Protein AF-A0A1Y5TCJ9-F1 (afdb_monomer)

Mean predicted aligned error: 7.55 Å

Radius of gyration: 15.67 Å; Cα contacts (8 Å, |Δi|>4): 120; chains: 1; bounding box: 32×39×44 Å

Nearest PDB structures (foldseek):
  8k1m-assembly1_B  TM=4.525E-01  e=5.014E+00  Mycobacterium tuberculosis H37Rv

Foldseek 3Di:
DVLLQQLLQLLLCLVVQLPPPLVVVCVVVCVPDPADPVNSSVSSLVVSLVVSQVVCVVVVNDDVVSNVVSNVCNNCVVVVVVVVVCVVVVVVD

pLDDT: mean 79.63, std 7.0, range [48.25, 88.0]

Sequence (93 aa):
MFGFLIAVAAGAATPMIEGPVARPIARALGQNIEVQDTEIRLIAFAVALFAAAILGSVFDSGSAVGLIVGGTLGYFGLRLVRWVQRVIEGRRD

Secondary structure (DSSP, 8-state):
-HHHHHHHHHHHHHHHHIIIIIHHHHHHHTTTS---HHHHHHHHHHHHHHHHHHHHHHTT---HHHHHHHHHHHHHHHHHHHHHHHHHHTT--

Solvent-accessible surface area (backbone atoms only — not comparable to full-atom values): 4696 Å² total; per-residue (Å²): 100,66,16,22,54,46,8,23,52,27,18,52,44,15,76,73,35,28,68,82,49,16,48,60,52,41,55,67,49,41,77,84,40,94,70,50,78,72,50,32,51,49,47,11,42,52,52,26,47,51,53,24,50,57,54,10,58,76,65,79,31,55,49,67,65,38,33,53,55,19,19,53,45,20,54,41,38,70,59,51,51,56,48,52,49,50,59,56,54,70,68,74,115

Structure (mmCIF, N/CA/C/O backbone):
data_AF-A0A1Y5TCJ9-F1
#
_entry.id   AF-A0A1Y5TCJ9-F1
#
loop_
_atom_site.group_PDB
_atom_site.id
_atom_site.type_symbol
_atom_site.label_atom_id
_atom_site.label_alt_id
_atom_site.label_comp_id
_atom_site.label_asym_id
_atom_site.label_entity_id
_atom_site.label_seq_id
_atom_site.pdbx_PDB_ins_code
_atom_site.Cartn_x
_atom_site.Cartn_y
_atom_site.Cartn_z
_atom_site.occupancy
_atom_site.B_iso_or_equiv
_atom_site.auth_seq_id
_atom_site.auth_comp_id
_atom_site.auth_asym_id
_atom_site.auth_atom_id
_atom_site.pdbx_PDB_model_num
ATOM 1 N N . MET A 1 1 ? 10.578 -12.611 -9.402 1.00 69.12 1 MET A N 1
ATOM 2 C CA . MET A 1 1 ? 10.433 -12.527 -7.924 1.00 69.12 1 MET A CA 1
ATOM 3 C C . MET A 1 1 ? 10.688 -11.125 -7.380 1.00 69.12 1 MET A C 1
ATOM 5 O O . MET A 1 1 ? 10.047 -10.752 -6.410 1.00 69.12 1 MET A O 1
ATOM 9 N N . PHE A 1 2 ? 11.569 -10.330 -7.991 1.00 76.44 2 PHE A N 1
ATOM 10 C CA . PHE A 1 2 ? 11.876 -8.975 -7.521 1.00 76.44 2 PHE A CA 1
ATOM 11 C C . PHE A 1 2 ? 10.641 -8.049 -7.471 1.00 76.44 2 PHE A C 1
ATOM 13 O O . PHE A 1 2 ? 10.404 -7.406 -6.453 1.00 76.44 2 PHE A O 1
ATOM 20 N N . GLY A 1 3 ? 9.768 -8.098 -8.487 1.00 76.56 3 GLY A N 1
ATOM 21 C CA . GLY A 1 3 ? 8.486 -7.376 -8.481 1.00 76.56 3 GLY A CA 1
ATOM 22 C C . GLY A 1 3 ? 7.555 -7.722 -7.307 1.00 76.56 3 GLY A C 1
ATOM 23 O O . GLY A 1 3 ? 6.874 -6.845 -6.788 1.00 76.56 3 GLY A O 1
ATOM 24 N N . PHE A 1 4 ? 7.573 -8.967 -6.817 1.00 78.75 4 PHE A N 1
ATOM 25 C CA . PHE A 1 4 ? 6.806 -9.357 -5.627 1.00 78.75 4 PHE A CA 1
ATOM 26 C C . PHE A 1 4 ? 7.323 -8.644 -4.370 1.00 78.75 4 PHE A C 1
ATOM 28 O O . PHE A 1 4 ? 6.529 -8.106 -3.607 1.00 78.75 4 PHE A O 1
ATOM 35 N N . LEU A 1 5 ? 8.644 -8.579 -4.176 1.00 83.75 5 LEU A N 1
ATOM 36 C CA . LEU A 1 5 ? 9.243 -7.887 -3.027 1.00 83.75 5 LEU A CA 1
ATOM 37 C C . LEU A 1 5 ? 8.988 -6.377 -3.075 1.00 83.75 5 LEU A C 1
ATOM 39 O O . LEU A 1 5 ? 8.663 -5.779 -2.051 1.00 83.75 5 LEU A O 1
ATOM 43 N N . ILE A 1 6 ? 9.069 -5.782 -4.268 1.00 83.88 6 ILE A N 1
ATOM 44 C CA . ILE A 1 6 ? 8.71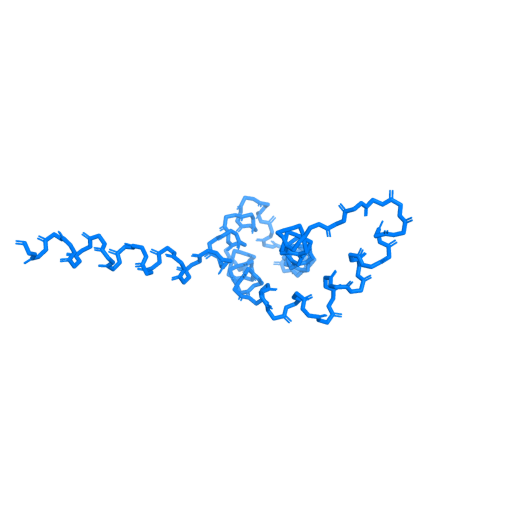5 -4.375 -4.496 1.00 83.88 6 ILE A CA 1
ATOM 45 C C . ILE A 1 6 ? 7.256 -4.129 -4.103 1.00 83.88 6 ILE A C 1
ATOM 47 O O . ILE A 1 6 ? 6.963 -3.163 -3.400 1.00 83.88 6 ILE A O 1
ATOM 51 N N . ALA A 1 7 ? 6.343 -5.018 -4.495 1.00 83.31 7 ALA A N 1
ATOM 52 C CA . ALA 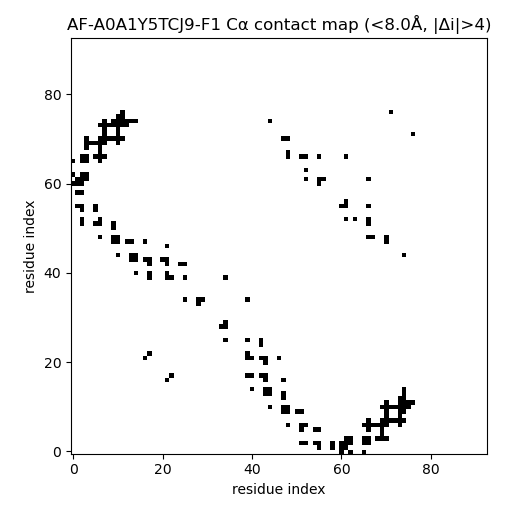A 1 7 ? 4.943 -4.887 -4.124 1.00 83.31 7 ALA A CA 1
ATOM 53 C C . ALA A 1 7 ? 4.695 -5.083 -2.626 1.00 83.31 7 ALA A C 1
ATOM 55 O O . ALA A 1 7 ? 3.915 -4.329 -2.055 1.00 83.31 7 ALA A O 1
ATOM 56 N N . VAL A 1 8 ? 5.381 -6.019 -1.962 1.00 84.81 8 VAL A N 1
ATOM 57 C CA . VAL A 1 8 ? 5.315 -6.156 -0.494 1.00 84.81 8 VAL A CA 1
ATOM 58 C C . VAL A 1 8 ? 5.761 -4.866 0.192 1.00 84.81 8 VAL A C 1
ATOM 60 O O . VAL A 1 8 ? 5.066 -4.374 1.081 1.00 84.81 8 VAL A O 1
ATOM 63 N N . ALA A 1 9 ? 6.874 -4.274 -0.244 1.00 84.56 9 ALA A N 1
ATOM 64 C CA . ALA A 1 9 ? 7.352 -3.010 0.306 1.00 84.56 9 ALA A CA 1
ATOM 65 C C . ALA A 1 9 ? 6.360 -1.860 0.051 1.00 84.56 9 ALA A C 1
ATOM 67 O O . ALA A 1 9 ? 6.044 -1.103 0.968 1.00 84.56 9 ALA A O 1
ATOM 68 N N . ALA A 1 10 ? 5.808 -1.762 -1.160 1.00 83.81 10 ALA A N 1
ATOM 69 C CA . ALA A 1 10 ? 4.820 -0.745 -1.513 1.00 83.81 10 ALA A CA 1
ATOM 70 C C . ALA A 1 10 ? 3.505 -0.903 -0.726 1.00 83.81 10 ALA A C 1
ATOM 72 O O . ALA A 1 10 ? 2.956 0.072 -0.206 1.00 83.81 10 ALA A O 1
ATOM 73 N N . GLY A 1 11 ? 3.028 -2.138 -0.565 1.00 82.00 11 GLY A N 1
ATOM 74 C CA . GLY A 1 11 ? 1.876 -2.462 0.271 1.00 82.00 11 GLY A CA 1
ATOM 75 C C . GLY A 1 11 ? 2.104 -2.052 1.726 1.00 82.00 11 GLY A C 1
ATOM 76 O O . GLY A 1 11 ? 1.251 -1.399 2.323 1.00 82.00 11 GLY A O 1
ATOM 77 N N . ALA A 1 12 ? 3.281 -2.350 2.281 1.00 86.12 12 ALA A N 1
ATOM 78 C CA . ALA A 1 12 ? 3.635 -1.962 3.647 1.00 86.12 12 ALA A CA 1
ATOM 79 C C . ALA A 1 12 ? 3.762 -0.438 3.820 1.00 86.12 12 ALA A C 1
ATOM 81 O O . ALA A 1 12 ? 3.399 0.091 4.870 1.00 86.12 12 ALA A O 1
ATOM 82 N N . ALA A 1 13 ? 4.228 0.274 2.790 1.00 84.06 13 ALA A N 1
ATOM 83 C CA . ALA A 1 13 ? 4.363 1.731 2.784 1.00 84.06 13 ALA A CA 1
ATOM 84 C C . ALA A 1 13 ? 3.037 2.476 2.533 1.00 84.06 13 ALA A C 1
ATOM 86 O O . ALA A 1 13 ? 2.949 3.679 2.768 1.00 84.06 13 ALA A O 1
ATOM 87 N N . THR A 1 14 ? 1.983 1.782 2.099 1.00 82.81 14 THR A N 1
ATOM 88 C CA . THR A 1 14 ? 0.669 2.372 1.789 1.00 82.81 14 THR A CA 1
ATOM 89 C C . THR A 1 14 ? 0.093 3.279 2.895 1.00 82.81 14 THR A C 1
ATOM 91 O O . THR A 1 14 ? -0.379 4.366 2.559 1.00 82.81 14 THR A O 1
ATOM 94 N N . PRO A 1 15 ? 0.147 2.937 4.201 1.00 76.69 15 PRO A N 1
ATOM 95 C CA . PRO A 1 15 ? -0.361 3.817 5.259 1.00 76.69 15 PRO A CA 1
ATOM 96 C C . PRO A 1 15 ? 0.382 5.159 5.333 1.00 76.69 15 PRO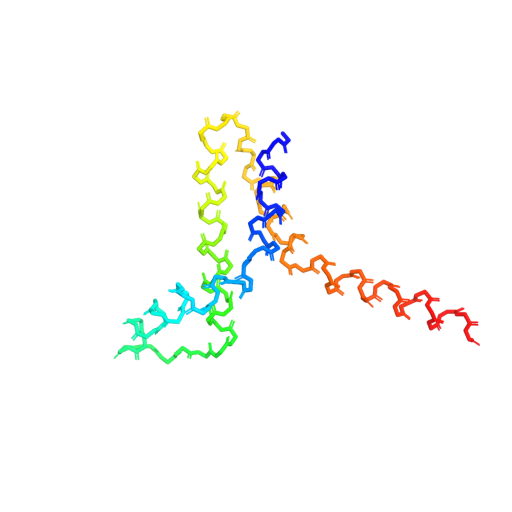 A C 1
ATOM 98 O O . PRO A 1 15 ? -0.193 6.164 5.739 1.00 76.69 15 PRO A O 1
ATOM 101 N N . MET A 1 16 ? 1.651 5.195 4.912 1.00 81.94 16 MET A N 1
ATOM 102 C CA . MET A 1 16 ? 2.455 6.422 4.860 1.00 81.94 16 MET A CA 1
ATOM 103 C C . MET A 1 16 ? 2.051 7.322 3.681 1.00 81.94 16 MET A C 1
ATOM 105 O O . MET A 1 16 ? 2.288 8.527 3.714 1.00 81.94 16 MET A O 1
ATOM 109 N N . ILE A 1 17 ? 1.417 6.746 2.654 1.00 77.25 17 ILE A N 1
ATOM 110 C CA . ILE A 1 17 ? 0.972 7.421 1.425 1.00 77.25 17 ILE A CA 1
ATOM 111 C C . ILE A 1 17 ? -0.444 8.016 1.595 1.00 77.25 17 ILE A C 1
ATOM 113 O O . ILE A 1 17 ? -0.809 8.956 0.881 1.00 77.25 17 ILE A O 1
ATOM 117 N N . GLU A 1 18 ? -1.223 7.546 2.583 1.00 75.56 18 GLU A N 1
ATOM 118 C CA . GLU A 1 18 ? -2.581 8.042 2.884 1.00 75.56 18 GLU A CA 1
ATOM 119 C C . GLU A 1 18 ? -2.623 9.572 3.062 1.00 75.56 18 GLU A C 1
ATOM 121 O O . GLU A 1 18 ? -3.449 10.260 2.460 1.00 75.56 18 GLU A O 1
ATOM 126 N N . GLY A 1 19 ? -1.713 10.114 3.875 1.00 76.19 19 GLY A N 1
ATOM 127 C CA . GLY A 1 19 ? -1.650 11.540 4.199 1.00 76.19 19 GLY A CA 1
ATOM 128 C C . GLY A 1 19 ? -1.273 12.441 3.014 1.00 76.19 19 GLY A C 1
ATOM 129 O O . GLY A 1 19 ? -2.060 13.321 2.662 1.00 76.19 19 GLY A O 1
ATOM 130 N N . PRO A 1 20 ? -0.087 12.261 2.410 1.00 80.38 20 PRO A N 1
ATOM 131 C CA . PRO A 1 20 ? 0.431 13.185 1.404 1.00 80.38 20 PRO A CA 1
ATOM 132 C C . PRO A 1 20 ? -0.178 13.007 0.010 1.00 80.38 20 PRO A C 1
ATOM 134 O O . PRO A 1 20 ? -0.144 13.955 -0.768 1.00 80.38 20 PRO A O 1
ATOM 137 N N . VAL A 1 21 ? -0.724 11.830 -0.323 1.00 80.62 21 VAL A N 1
ATOM 138 C CA . VAL A 1 21 ? -1.168 11.530 -1.697 1.00 80.62 21 VAL A CA 1
ATOM 139 C C . VAL A 1 21 ? -2.649 11.176 -1.762 1.00 80.62 21 VAL A C 1
ATOM 141 O O . VAL A 1 21 ? -3.385 11.776 -2.544 1.00 80.62 21 VAL A O 1
ATOM 144 N N . ALA A 1 22 ? -3.129 10.264 -0.913 1.00 79.94 22 ALA A N 1
ATOM 145 C CA . ALA A 1 22 ? -4.519 9.818 -1.012 1.00 79.94 22 ALA A CA 1
ATOM 146 C C . ALA A 1 22 ? -5.526 10.895 -0.588 1.00 79.94 22 ALA A C 1
ATOM 148 O O . ALA A 1 22 ? -6.562 11.035 -1.228 1.00 79.94 22 ALA A O 1
ATOM 149 N N . ARG A 1 23 ? -5.223 11.704 0.437 1.00 79.62 23 ARG A N 1
ATOM 150 C CA . ARG A 1 23 ? -6.103 12.808 0.869 1.00 79.62 23 ARG A CA 1
ATOM 151 C C . ARG A 1 23 ? -6.291 13.901 -0.195 1.00 79.62 23 ARG A C 1
ATOM 153 O O . ARG A 1 23 ? -7.435 14.298 -0.402 1.00 79.62 23 ARG A O 1
ATOM 160 N N . PRO A 1 24 ? -5.246 14.403 -0.880 1.00 83.25 24 PRO A N 1
ATOM 161 C CA . PRO A 1 24 ? -5.428 15.314 -2.012 1.00 83.25 24 PRO A CA 1
ATOM 162 C C . PRO A 1 24 ? -6.271 14.719 -3.143 1.00 83.25 24 PRO A C 1
ATOM 164 O O . PRO A 1 24 ? -7.175 15.388 -3.638 1.00 83.25 24 PRO A O 1
ATOM 167 N N . ILE A 1 25 ? -6.028 13.454 -3.505 1.00 81.31 25 ILE A N 1
ATOM 168 C CA . ILE A 1 25 ? -6.792 12.759 -4.552 1.00 81.31 25 ILE A CA 1
ATOM 169 C C . ILE A 1 25 ? -8.260 12.605 -4.134 1.00 81.31 25 ILE A C 1
ATOM 171 O O . ILE A 1 25 ? -9.159 12.942 -4.899 1.00 81.31 25 ILE A O 1
ATOM 175 N N . ALA A 1 26 ? -8.512 12.180 -2.895 1.00 82.00 26 ALA A N 1
ATOM 176 C CA . ALA A 1 26 ? -9.853 12.065 -2.332 1.00 82.00 26 ALA A CA 1
ATOM 177 C C . ALA A 1 26 ? -10.579 13.415 -2.274 1.00 82.00 26 ALA A C 1
ATOM 179 O O . ALA A 1 26 ? -11.767 13.465 -2.548 1.00 82.00 26 ALA A O 1
ATOM 180 N N . ARG A 1 27 ? -9.885 14.524 -1.979 1.00 81.56 27 ARG A N 1
ATOM 181 C CA . ARG A 1 27 ? -10.475 15.875 -2.020 1.00 81.56 27 ARG A CA 1
ATOM 182 C C . ARG A 1 27 ? -10.824 16.326 -3.436 1.00 81.56 27 ARG A C 1
ATOM 184 O O . ARG A 1 27 ? -11.839 16.989 -3.614 1.00 81.56 27 ARG A O 1
ATOM 191 N N . ALA A 1 28 ? -10.004 15.976 -4.426 1.00 81.56 28 ALA A N 1
ATOM 192 C CA . ALA A 1 28 ? -10.290 16.268 -5.828 1.00 81.56 28 ALA A CA 1
ATOM 193 C C . ALA A 1 28 ? -11.502 15.467 -6.339 1.00 81.56 28 ALA A C 1
ATOM 195 O O . ALA A 1 28 ? -12.355 16.016 -7.028 1.00 81.56 28 ALA A O 1
ATOM 196 N N . LEU A 1 29 ? -11.616 14.193 -5.944 1.00 77.62 29 LEU A N 1
ATOM 197 C CA . LEU A 1 29 ? -12.773 13.334 -6.242 1.00 77.62 29 LEU A CA 1
ATOM 198 C C . LEU A 1 29 ? -14.025 13.737 -5.438 1.00 77.62 29 LEU A C 1
ATOM 200 O O . LEU A 1 29 ? -15.142 13.704 -5.955 1.00 77.62 29 LEU A O 1
ATOM 204 N N . GLY A 1 30 ? -13.804 14.202 -4.207 1.00 69.44 30 GLY A N 1
ATOM 205 C CA . GLY A 1 30 ? -14.778 14.671 -3.220 1.00 69.44 30 GLY A CA 1
ATOM 206 C C . GLY A 1 30 ? -15.696 15.796 -3.687 1.00 69.44 30 GLY A C 1
ATOM 207 O O . GLY A 1 30 ? -16.741 16.026 -3.090 1.00 69.44 30 GLY A O 1
ATOM 208 N N . GLN A 1 31 ? -15.319 16.503 -4.754 1.00 70.88 31 GLN A N 1
ATOM 209 C CA . GLN A 1 31 ? -16.138 17.571 -5.328 1.00 70.88 31 GLN A CA 1
ATOM 210 C C . GLN A 1 31 ? -17.415 17.043 -5.996 1.00 70.88 31 GLN A C 1
ATOM 212 O O . GLN A 1 31 ? -18.375 17.796 -6.117 1.00 70.88 31 GLN A O 1
ATOM 217 N N . ASN A 1 32 ? -17.437 15.767 -6.402 1.00 66.75 32 ASN A N 1
ATOM 218 C CA . ASN A 1 32 ? -18.573 15.147 -7.095 1.00 66.75 32 ASN A CA 1
ATOM 219 C C . ASN A 1 32 ? -19.013 13.799 -6.490 1.00 66.75 32 ASN A C 1
ATOM 221 O O . ASN A 1 32 ? -20.070 13.292 -6.860 1.00 66.75 32 ASN A O 1
ATOM 225 N N . ILE A 1 33 ? -18.210 13.191 -5.608 1.00 69.00 33 ILE A N 1
ATOM 226 C CA . ILE A 1 33 ? -18.441 11.858 -5.029 1.00 69.00 33 ILE A CA 1
ATOM 227 C C . ILE A 1 33 ? -18.085 11.913 -3.543 1.00 69.00 33 ILE A C 1
ATOM 229 O O . ILE A 1 33 ? -16.992 12.345 -3.200 1.00 69.00 33 ILE A O 1
ATOM 233 N N . GLU A 1 34 ? -18.972 11.475 -2.652 1.00 75.62 34 GLU A N 1
ATOM 234 C CA . GLU A 1 34 ? -18.676 11.409 -1.217 1.00 75.62 34 GLU A CA 1
ATOM 235 C C . GLU A 1 34 ? -17.634 10.311 -0.948 1.00 75.62 34 GLU A C 1
ATOM 237 O O . GLU A 1 34 ? -17.906 9.137 -1.180 1.00 75.62 34 GLU A O 1
ATOM 242 N N . VAL A 1 35 ? -16.431 10.696 -0.502 1.00 79.50 35 VAL A N 1
ATOM 243 C CA . VAL A 1 35 ? -15.322 9.761 -0.241 1.00 79.50 35 VAL A CA 1
ATOM 244 C C . VAL A 1 35 ? -15.203 9.491 1.256 1.00 79.50 35 VAL A C 1
ATOM 246 O O . VAL A 1 35 ? -14.901 10.400 2.033 1.00 79.50 35 VAL A O 1
ATOM 249 N N . GLN A 1 36 ? -15.386 8.237 1.662 1.00 83.25 36 GLN A N 1
AT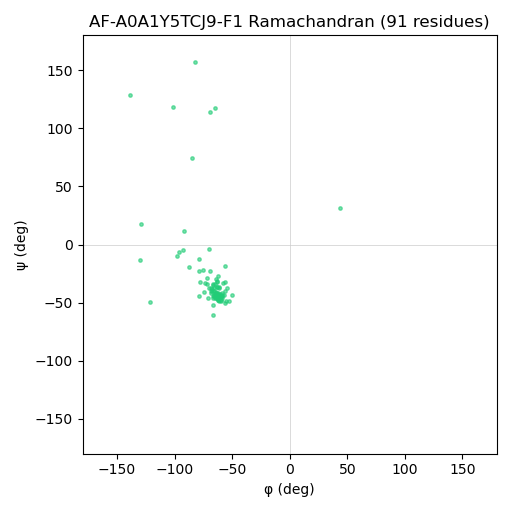OM 250 C CA . GLN A 1 36 ? -15.264 7.807 3.058 1.00 83.25 36 GLN A CA 1
ATOM 251 C C . GLN A 1 36 ? -13.802 7.553 3.462 1.00 83.25 36 GLN A C 1
ATOM 253 O O . GLN A 1 36 ? -12.953 7.211 2.638 1.00 83.25 36 GLN A O 1
ATOM 258 N N . ASP A 1 37 ? -13.499 7.612 4.763 1.00 78.50 37 ASP A N 1
ATOM 259 C CA . ASP A 1 37 ? -12.147 7.346 5.290 1.00 78.50 37 ASP A CA 1
ATOM 260 C C . ASP A 1 37 ? -11.597 5.965 4.885 1.00 78.50 37 ASP A C 1
ATOM 262 O O . ASP A 1 37 ? -10.393 5.784 4.673 1.00 78.50 37 ASP A O 1
ATOM 266 N N . THR A 1 38 ? -12.477 4.973 4.745 1.00 80.75 38 THR A N 1
ATOM 267 C CA . THR A 1 38 ? -12.125 3.627 4.273 1.00 80.75 38 THR A CA 1
ATOM 268 C C . THR A 1 38 ? -11.672 3.636 2.811 1.00 80.75 38 THR A C 1
ATOM 270 O O . THR A 1 38 ? -10.762 2.894 2.436 1.00 80.75 38 THR A O 1
ATOM 273 N N . GLU A 1 39 ? -12.259 4.507 1.994 1.00 81.81 39 GLU A N 1
ATOM 274 C CA . GLU A 1 39 ? -11.953 4.652 0.570 1.00 81.81 39 GLU A CA 1
ATOM 275 C C . GLU A 1 39 ? -10.661 5.441 0.351 1.00 81.81 39 GLU A C 1
ATOM 277 O O . GLU A 1 39 ? -9.892 5.099 -0.543 1.00 81.81 39 GLU A O 1
ATOM 282 N N . ILE A 1 40 ? -10.331 6.401 1.225 1.00 84.38 40 ILE A N 1
ATOM 283 C CA . ILE A 1 40 ? -9.011 7.066 1.225 1.00 84.38 40 ILE A CA 1
ATOM 284 C C . ILE A 1 40 ? -7.891 6.025 1.366 1.00 84.38 40 ILE A C 1
ATOM 286 O O . ILE A 1 40 ? -6.871 6.088 0.677 1.00 84.38 40 ILE A O 1
ATOM 290 N N . ARG A 1 41 ? -8.105 5.018 2.219 1.00 82.69 41 ARG A N 1
ATOM 291 C CA . ARG A 1 41 ? -7.191 3.884 2.388 1.00 82.69 41 ARG A CA 1
ATOM 292 C C . ARG A 1 41 ? -7.034 3.052 1.122 1.00 82.69 41 ARG A C 1
ATOM 294 O O . ARG A 1 41 ? -5.927 2.625 0.796 1.00 82.69 41 ARG A O 1
ATOM 301 N N . LEU A 1 42 ? -8.142 2.819 0.427 1.00 84.94 42 LEU A N 1
ATOM 302 C CA . LEU A 1 42 ? -8.165 2.065 -0.820 1.00 84.94 42 LEU A CA 1
ATOM 303 C C . LEU A 1 42 ? -7.453 2.832 -1.942 1.00 84.94 42 LEU A C 1
ATOM 305 O O . LEU A 1 42 ? -6.668 2.241 -2.679 1.00 84.94 42 LEU A O 1
ATOM 309 N N . ILE A 1 43 ? -7.648 4.150 -2.016 1.00 85.38 43 ILE A N 1
ATOM 310 C CA . ILE A 1 43 ? -6.940 5.036 -2.948 1.00 85.38 43 ILE A CA 1
ATOM 311 C C . ILE A 1 43 ? -5.433 4.998 -2.673 1.00 85.38 43 ILE A C 1
ATOM 313 O O . ILE A 1 43 ? -4.649 4.822 -3.604 1.00 85.38 43 ILE A O 1
ATOM 317 N N . ALA A 1 44 ? -5.011 5.095 -1.407 1.00 83.81 44 ALA A N 1
ATOM 318 C CA . ALA A 1 44 ? -3.598 4.981 -1.038 1.00 83.81 44 ALA A CA 1
ATOM 319 C C . ALA A 1 44 ? -2.998 3.644 -1.499 1.00 83.81 44 ALA A C 1
ATOM 321 O O . ALA A 1 44 ? -1.898 3.611 -2.051 1.00 83.81 44 ALA A O 1
ATOM 322 N N . PHE A 1 45 ? -3.737 2.550 -1.299 1.00 84.56 45 PHE A N 1
ATOM 323 C CA . PHE A 1 45 ? -3.319 1.210 -1.701 1.00 84.56 45 PHE A CA 1
ATOM 324 C C . PHE A 1 45 ? -3.219 1.068 -3.221 1.00 84.56 45 PHE A C 1
ATOM 326 O O . PHE A 1 45 ? -2.232 0.537 -3.726 1.00 84.56 45 PHE A O 1
ATOM 333 N N . ALA A 1 46 ? -4.199 1.592 -3.956 1.00 86.06 46 ALA A N 1
ATOM 334 C CA . ALA A 1 46 ? -4.198 1.591 -5.414 1.00 86.06 46 ALA A CA 1
ATOM 335 C C . ALA A 1 46 ? -3.015 2.390 -5.981 1.00 86.06 46 ALA A C 1
ATOM 337 O O . ALA A 1 46 ? -2.333 1.913 -6.886 1.00 86.06 46 ALA A O 1
ATOM 338 N N . VAL A 1 47 ? -2.714 3.562 -5.412 1.00 86.56 47 VAL A N 1
ATOM 339 C CA . VAL A 1 47 ? -1.546 4.373 -5.792 1.00 86.56 47 VAL A CA 1
ATOM 340 C C . VAL A 1 47 ? -0.238 3.632 -5.505 1.00 86.56 47 VAL A C 1
ATOM 342 O O . VAL A 1 47 ? 0.655 3.610 -6.351 1.00 86.56 47 VAL A O 1
ATOM 345 N N . ALA A 1 48 ? -0.124 2.984 -4.344 1.00 84.25 48 ALA A N 1
ATOM 346 C CA . ALA A 1 48 ? 1.057 2.202 -3.990 1.00 84.25 48 ALA A CA 1
ATOM 347 C C . ALA A 1 48 ? 1.256 0.994 -4.923 1.00 84.25 48 ALA A C 1
ATOM 349 O O . ALA A 1 48 ? 2.372 0.738 -5.374 1.00 84.25 48 ALA A O 1
ATOM 350 N N . LEU A 1 49 ? 0.176 0.284 -5.264 1.00 83.75 49 LEU A N 1
ATOM 351 C CA . LEU A 1 49 ? 0.193 -0.811 -6.238 1.00 83.75 49 LEU A CA 1
ATOM 352 C C . LEU A 1 49 ? 0.566 -0.329 -7.640 1.00 83.75 49 LEU A C 1
ATOM 354 O O . LEU A 1 49 ? 1.339 -0.992 -8.326 1.00 83.75 49 LEU A O 1
ATOM 358 N N . PHE A 1 50 ? 0.052 0.826 -8.058 1.00 85.38 50 PHE A N 1
ATOM 359 C CA . PHE A 1 50 ? 0.391 1.422 -9.344 1.00 85.38 50 PHE A CA 1
ATOM 360 C C . PHE A 1 50 ? 1.879 1.792 -9.413 1.00 85.38 50 PHE A C 1
ATOM 362 O O . PHE A 1 50 ? 2.560 1.438 -10.374 1.00 85.38 50 PHE A O 1
ATOM 369 N N . ALA A 1 51 ? 2.421 2.404 -8.355 1.00 83.38 51 ALA A N 1
ATOM 370 C CA . ALA A 1 51 ? 3.853 2.673 -8.244 1.00 83.38 51 ALA A CA 1
ATOM 371 C C . ALA A 1 51 ? 4.685 1.377 -8.268 1.00 83.38 51 ALA A C 1
ATOM 373 O O . ALA A 1 51 ? 5.693 1.300 -8.970 1.00 83.38 51 ALA A O 1
ATOM 374 N N . ALA A 1 52 ? 4.240 0.332 -7.564 1.00 82.69 52 ALA A N 1
ATOM 375 C CA . ALA A 1 52 ? 4.889 -0.977 -7.588 1.00 82.69 52 ALA A CA 1
ATOM 376 C C . ALA A 1 52 ? 4.858 -1.627 -8.978 1.00 82.69 52 ALA A C 1
ATOM 378 O O . ALA A 1 52 ? 5.832 -2.268 -9.366 1.00 82.69 52 ALA A O 1
ATOM 379 N N . ALA A 1 53 ? 3.774 -1.448 -9.738 1.00 82.38 53 ALA A N 1
ATOM 380 C CA . ALA A 1 53 ? 3.652 -1.950 -11.102 1.00 82.38 53 ALA A CA 1
ATOM 381 C C . ALA A 1 53 ? 4.601 -1.229 -12.069 1.00 82.38 53 ALA A C 1
ATOM 383 O O . ALA A 1 53 ? 5.255 -1.895 -12.870 1.00 82.38 53 ALA A O 1
ATOM 384 N N . ILE A 1 54 ? 4.739 0.098 -11.948 1.00 82.75 54 ILE A N 1
ATOM 385 C CA . ILE A 1 54 ? 5.722 0.883 -12.714 1.00 82.75 54 ILE A CA 1
ATOM 386 C C . ILE A 1 54 ? 7.146 0.428 -12.382 1.00 82.75 54 ILE A C 1
ATOM 388 O O . ILE A 1 54 ? 7.951 0.199 -13.277 1.00 82.75 54 ILE A O 1
ATOM 392 N N . LEU A 1 55 ? 7.472 0.250 -11.101 1.00 80.31 55 LEU A N 1
ATOM 393 C CA . LEU A 1 55 ? 8.789 -0.254 -10.712 1.00 80.31 55 LEU A CA 1
ATOM 394 C C . LEU A 1 55 ? 9.007 -1.683 -11.233 1.00 80.31 55 LEU A C 1
ATOM 396 O O . LEU A 1 55 ? 10.057 -1.990 -11.786 1.00 80.31 55 LEU A O 1
ATOM 400 N N . GLY A 1 56 ? 8.002 -2.551 -11.117 1.00 75.31 56 GLY A N 1
ATOM 401 C CA . GLY A 1 56 ? 8.062 -3.935 -11.582 1.00 75.31 56 GLY A CA 1
ATOM 402 C C . GLY A 1 56 ? 8.247 -4.085 -13.095 1.00 75.31 56 GLY A C 1
ATOM 403 O O . GLY A 1 56 ? 8.898 -5.045 -13.514 1.00 75.31 56 GLY A O 1
ATOM 404 N N . SER A 1 57 ? 7.723 -3.154 -13.902 1.00 76.00 57 SER A N 1
ATOM 405 C CA . SER A 1 57 ? 7.925 -3.147 -15.357 1.00 76.00 57 SER A CA 1
ATOM 406 C C . SER A 1 57 ? 9.335 -2.702 -15.753 1.00 76.00 57 SER A C 1
ATOM 408 O O . SER A 1 57 ? 9.889 -3.249 -16.700 1.00 76.00 57 SER A O 1
ATOM 410 N N . VAL A 1 58 ? 9.961 -1.793 -14.994 1.00 75.06 58 VAL A N 1
ATOM 411 C CA . VAL A 1 58 ? 11.361 -1.375 -15.213 1.00 75.06 58 VAL A CA 1
ATOM 412 C C . VAL A 1 58 ? 12.345 -2.529 -14.987 1.00 75.06 58 VAL A C 1
ATOM 414 O O . VAL A 1 58 ? 13.358 -2.620 -15.673 1.00 75.06 58 VAL A O 1
ATOM 417 N N . PHE A 1 59 ? 12.048 -3.432 -14.050 1.00 70.94 59 PHE A N 1
ATOM 418 C CA . PHE A 1 59 ? 12.912 -4.572 -13.717 1.00 70.94 59 PHE A CA 1
ATOM 419 C C . PHE A 1 59 ? 12.591 -5.860 -14.498 1.00 70.94 59 PHE A C 1
ATOM 421 O O . PHE A 1 59 ? 13.046 -6.922 -14.073 1.00 70.94 59 PHE A O 1
ATOM 428 N N . ASP A 1 60 ? 11.758 -5.799 -15.549 1.00 66.31 60 ASP A N 1
ATOM 429 C CA . ASP A 1 60 ? 11.312 -6.930 -16.397 1.00 66.31 60 ASP A CA 1
ATOM 430 C C . ASP A 1 60 ? 10.925 -8.205 -15.609 1.00 66.31 60 ASP A C 1
ATOM 432 O O . ASP A 1 60 ? 11.128 -9.349 -16.007 1.00 66.31 60 ASP A O 1
ATOM 436 N N . SER A 1 61 ? 10.405 -8.005 -14.396 1.00 62.28 61 SER A N 1
ATOM 437 C CA . SER A 1 61 ? 10.166 -9.064 -13.404 1.00 62.28 61 SER A CA 1
ATOM 438 C C . SER A 1 61 ? 8.737 -9.030 -12.857 1.00 62.28 61 SER A C 1
ATOM 440 O O . SER A 1 61 ? 8.429 -9.633 -11.817 1.00 62.28 61 SER A O 1
ATOM 442 N N . GLY A 1 62 ? 7.860 -8.334 -13.585 1.00 59.38 62 GLY A N 1
ATOM 443 C CA . GLY A 1 62 ? 6.485 -8.009 -13.235 1.00 59.38 62 GLY A CA 1
ATOM 444 C C . GLY A 1 62 ? 5.485 -9.106 -13.584 1.00 59.38 62 GLY A C 1
ATOM 445 O O . GLY A 1 62 ? 4.672 -8.954 -14.488 1.00 59.38 62 GLY A O 1
ATOM 446 N N . SER A 1 63 ? 5.475 -10.195 -12.813 1.00 75.62 63 SER A N 1
ATOM 447 C CA . SER A 1 63 ? 4.265 -11.021 -12.735 1.00 75.62 63 SER A CA 1
ATOM 448 C C . SER A 1 63 ? 3.157 -10.193 -12.077 1.00 75.62 63 SER A C 1
ATOM 450 O O . SER A 1 63 ? 3.281 -9.821 -10.908 1.00 75.62 63 SER A O 1
ATOM 452 N N . ALA A 1 64 ? 2.069 -9.926 -12.807 1.00 77.00 64 ALA A N 1
ATOM 453 C CA . ALA A 1 64 ? 0.894 -9.224 -12.280 1.00 77.00 64 ALA A CA 1
ATOM 454 C C . ALA A 1 64 ? 0.337 -9.909 -11.019 1.00 77.00 64 ALA A C 1
ATOM 456 O O . ALA A 1 64 ? -0.027 -9.246 -10.049 1.00 77.00 64 ALA A O 1
ATOM 457 N N . VAL A 1 65 ? 0.369 -11.247 -10.993 1.00 76.94 65 VAL A N 1
ATOM 458 C CA . VAL A 1 65 ? -0.010 -12.048 -9.821 1.00 76.94 65 VAL A CA 1
ATOM 459 C C . VAL A 1 65 ? 0.917 -11.751 -8.641 1.00 76.94 65 VAL A C 1
ATOM 461 O O . VAL A 1 65 ? 0.445 -11.520 -7.532 1.00 76.94 65 VAL A O 1
ATOM 464 N N . GLY A 1 66 ? 2.232 -11.693 -8.869 1.00 79.06 66 GLY A N 1
ATOM 465 C CA . GLY A 1 66 ? 3.206 -11.360 -7.827 1.00 79.06 66 GLY A CA 1
ATOM 466 C C . GLY A 1 66 ? 3.041 -9.942 -7.273 1.00 79.06 66 GLY A C 1
ATOM 467 O O . GLY A 1 66 ? 3.189 -9.742 -6.071 1.00 79.06 66 GLY A O 1
ATOM 468 N N . LEU A 1 67 ? 2.691 -8.972 -8.118 1.00 82.06 67 LEU A N 1
ATOM 469 C CA . LEU A 1 67 ? 2.423 -7.597 -7.687 1.00 82.06 67 LEU A CA 1
ATOM 470 C C . LEU A 1 67 ? 1.170 -7.511 -6.806 1.00 82.06 67 LEU A C 1
ATOM 472 O O . LEU A 1 67 ? 1.207 -6.896 -5.744 1.00 82.06 67 LEU A O 1
ATOM 476 N N . ILE A 1 68 ? 0.078 -8.163 -7.208 1.00 82.75 68 ILE A N 1
ATOM 477 C CA . ILE A 1 68 ? -1.173 -8.146 -6.439 1.00 82.75 68 ILE A CA 1
ATOM 478 C C . ILE A 1 68 ? -0.984 -8.871 -5.104 1.00 82.75 68 ILE A C 1
ATOM 480 O O . ILE A 1 68 ? -1.246 -8.293 -4.051 1.00 82.75 68 ILE A O 1
ATOM 484 N N . VAL A 1 69 ? -0.465 -10.104 -5.129 1.00 83.19 69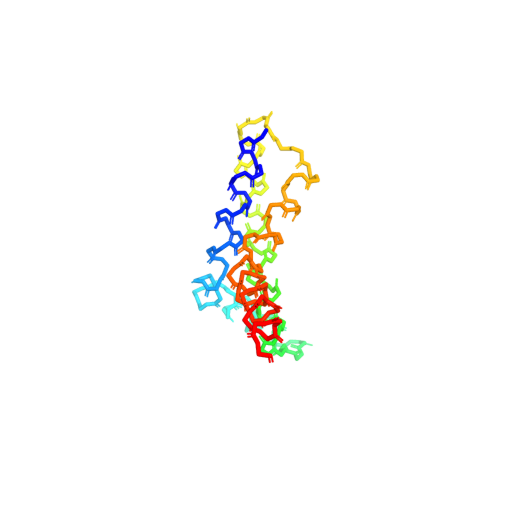 VAL A N 1
ATOM 485 C CA . VAL A 1 69 ? -0.251 -10.895 -3.907 1.00 83.19 69 VAL A CA 1
ATOM 486 C C . VAL A 1 69 ? 0.745 -10.195 -2.983 1.00 83.19 69 VAL A C 1
ATOM 488 O O . VAL A 1 69 ? 0.495 -10.088 -1.784 1.00 83.19 69 VAL A O 1
ATOM 491 N N . GLY A 1 70 ? 1.844 -9.668 -3.529 1.00 84.00 70 GLY 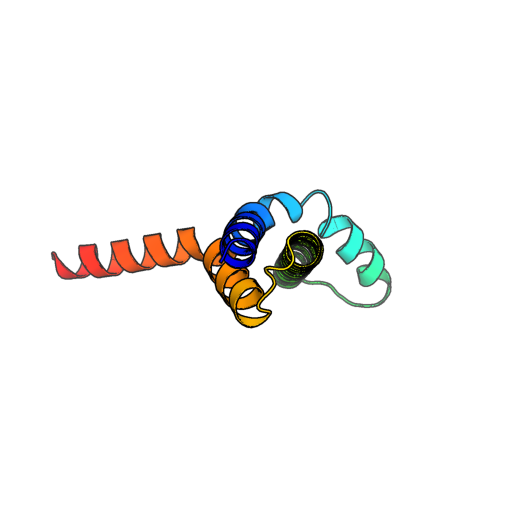A N 1
ATOM 492 C CA . GLY A 1 70 ? 2.836 -8.925 -2.760 1.00 84.00 70 GLY A CA 1
ATOM 493 C C . GLY A 1 70 ? 2.249 -7.667 -2.124 1.00 84.00 70 GLY A C 1
ATOM 494 O O . GLY A 1 70 ? 2.384 -7.479 -0.919 1.00 84.00 70 GLY A O 1
ATOM 495 N N . GLY A 1 71 ? 1.525 -6.849 -2.891 1.00 84.56 71 GLY A N 1
ATOM 496 C CA . GLY A 1 71 ? 0.886 -5.628 -2.397 1.00 84.56 71 GLY A CA 1
ATOM 497 C C . GLY A 1 71 ? -0.110 -5.906 -1.279 1.00 84.56 71 GLY A C 1
ATOM 498 O O . GLY A 1 71 ? -0.031 -5.297 -0.210 1.00 84.56 71 GLY A O 1
ATOM 499 N N . THR A 1 72 ? -1.002 -6.878 -1.477 1.00 83.94 72 THR A N 1
ATOM 500 C CA . THR A 1 72 ? -1.980 -7.279 -0.460 1.00 83.94 72 THR A CA 1
ATOM 501 C C . THR A 1 72 ? -1.291 -7.784 0.810 1.00 83.94 72 THR A C 1
ATOM 503 O O . THR A 1 72 ? -1.658 -7.364 1.910 1.00 83.94 72 THR A O 1
ATOM 506 N N . LEU A 1 73 ? -0.260 -8.628 0.683 1.00 85.69 73 LEU A N 1
ATOM 507 C CA . LEU A 1 73 ? 0.508 -9.114 1.833 1.00 85.69 73 LEU A CA 1
ATOM 508 C C . LEU A 1 73 ? 1.288 -7.999 2.532 1.00 85.69 73 LEU A C 1
ATOM 510 O O . LEU A 1 73 ? 1.351 -7.995 3.755 1.00 85.69 73 LEU A O 1
ATOM 514 N N . GLY A 1 74 ? 1.843 -7.038 1.799 1.00 85.25 74 GLY A N 1
ATOM 515 C CA . GLY A 1 74 ? 2.513 -5.876 2.378 1.00 85.25 74 GLY A CA 1
ATOM 516 C C . GLY A 1 74 ? 1.559 -5.017 3.203 1.00 85.25 74 GLY A C 1
ATOM 517 O O . GLY A 1 74 ? 1.842 -4.687 4.354 1.00 85.25 74 GLY A O 1
ATOM 518 N N . TYR A 1 75 ? 0.390 -4.714 2.640 1.00 84.69 75 TYR A N 1
ATOM 519 C CA . TYR A 1 75 ? -0.615 -3.867 3.280 1.00 84.69 75 TYR A CA 1
ATOM 520 C C . TYR A 1 75 ? -1.228 -4.512 4.528 1.00 84.69 75 TYR A C 1
ATOM 522 O O . TYR A 1 75 ? -1.376 -3.873 5.574 1.00 84.69 75 TYR A O 1
ATOM 530 N N . PHE A 1 76 ? -1.569 -5.800 4.442 1.00 85.06 76 PHE A N 1
ATOM 531 C CA . PHE A 1 76 ? -2.182 -6.533 5.549 1.00 85.06 76 PHE A CA 1
ATOM 532 C C . PHE A 1 76 ? -1.173 -7.262 6.443 1.00 85.06 76 PHE A C 1
ATOM 534 O O . PHE A 1 76 ? -1.581 -7.795 7.471 1.00 85.06 76 PHE A O 1
ATOM 541 N N . GLY A 1 77 ? 0.120 -7.271 6.121 1.00 82.44 77 GLY A N 1
ATOM 542 C CA . GLY A 1 77 ? 1.115 -8.151 6.744 1.00 82.44 77 GLY A CA 1
ATOM 543 C C . GLY A 1 77 ? 1.181 -8.027 8.262 1.00 82.44 77 GLY A C 1
ATOM 544 O O . GLY A 1 77 ? 1.014 -9.011 8.976 1.00 82.44 77 GLY A O 1
ATOM 545 N N . LEU A 1 78 ? 1.298 -6.802 8.780 1.00 77.75 78 LEU A N 1
ATOM 546 C CA . LEU A 1 78 ? 1.287 -6.551 10.228 1.00 77.75 78 LEU A CA 1
ATOM 547 C C . LEU A 1 78 ? -0.042 -6.948 10.892 1.00 77.75 78 LEU A C 1
ATOM 549 O O . LEU A 1 78 ? -0.048 -7.366 12.047 1.00 77.75 78 LEU A O 1
ATOM 553 N N . ARG A 1 79 ? -1.173 -6.832 10.185 1.00 80.62 79 ARG A N 1
ATOM 554 C CA . ARG A 1 79 ? -2.497 -7.214 10.709 1.00 80.62 79 ARG A CA 1
ATOM 555 C C . ARG A 1 79 ? -2.663 -8.733 10.740 1.00 80.62 79 ARG A C 1
ATOM 557 O O . ARG A 1 79 ? -3.169 -9.259 11.727 1.00 80.62 79 ARG A O 1
ATOM 564 N N . LEU A 1 80 ? -2.191 -9.418 9.700 1.00 81.25 80 LEU A N 1
ATOM 565 C CA . LEU A 1 80 ? -2.138 -10.876 9.600 1.00 81.25 80 LEU A CA 1
ATOM 566 C C . LEU A 1 80 ? -1.242 -11.467 10.688 1.00 81.25 80 LEU A C 1
AT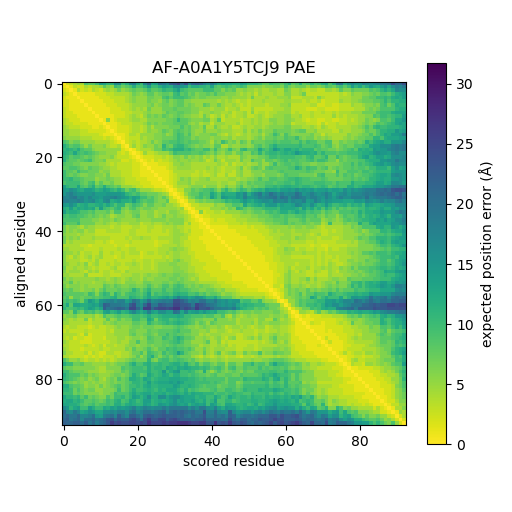OM 568 O O . LEU A 1 80 ? -1.687 -12.355 11.406 1.00 81.25 80 LEU A O 1
ATOM 572 N N . VAL A 1 81 ? -0.037 -10.925 10.889 1.00 78.50 81 VAL A N 1
ATOM 573 C CA . VAL A 1 81 ? 0.878 -11.384 11.949 1.00 78.50 81 VAL A CA 1
ATOM 574 C C . VAL A 1 81 ? 0.236 -11.237 13.329 1.00 78.50 81 VAL A C 1
ATOM 576 O O . VAL A 1 81 ? 0.197 -12.202 14.086 1.00 78.50 81 VAL A O 1
ATOM 579 N N . ARG A 1 82 ? -0.358 -10.075 13.636 1.00 84.12 82 ARG A N 1
ATOM 580 C CA . ARG A 1 82 ? -1.071 -9.862 14.910 1.00 84.12 82 ARG A CA 1
ATOM 581 C C . ARG A 1 82 ? -2.306 -10.749 15.068 1.00 84.12 82 ARG A C 1
ATOM 583 O O . ARG A 1 82 ? -2.720 -11.040 16.185 1.00 84.12 82 ARG A O 1
ATOM 590 N N . TRP A 1 83 ? -2.966 -11.118 13.975 1.00 85.75 83 TRP A N 1
ATOM 591 C CA . TRP A 1 83 ? -4.087 -12.056 14.014 1.00 85.75 83 TRP A CA 1
ATOM 592 C C . TRP A 1 83 ? -3.602 -13.475 14.320 1.00 85.75 83 TRP A C 1
ATOM 594 O O . TRP A 1 83 ? -4.131 -14.105 15.230 1.00 85.75 83 TRP A O 1
ATOM 604 N N . VAL A 1 84 ? -2.540 -13.931 13.652 1.00 85.31 84 VAL A N 1
ATOM 605 C CA . VAL A 1 84 ? -1.921 -15.239 13.911 1.00 85.31 84 VAL A CA 1
ATOM 606 C C . VAL A 1 84 ? -1.395 -15.330 15.344 1.00 85.31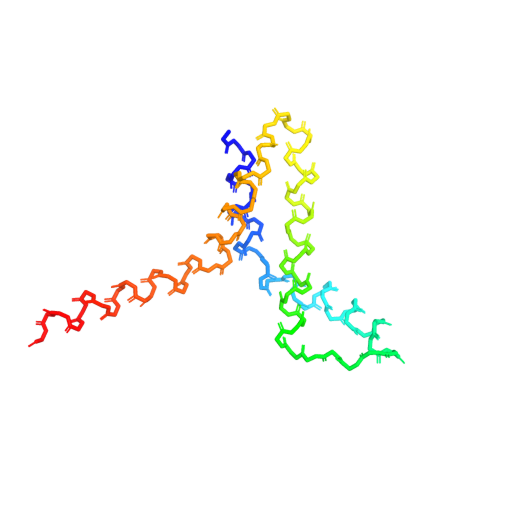 84 VAL A C 1
ATOM 608 O O . VAL A 1 84 ? -1.663 -16.324 16.012 1.00 85.31 84 VAL A O 1
ATOM 611 N N . GLN A 1 85 ? -0.715 -14.292 15.844 1.00 84.81 85 G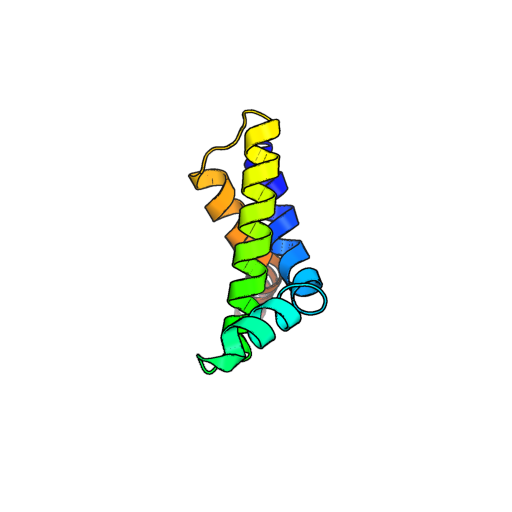LN A N 1
ATOM 612 C CA . GLN A 1 85 ? -0.240 -14.230 17.233 1.00 84.81 85 GLN A CA 1
ATOM 613 C C . GLN A 1 85 ? -1.386 -14.441 18.229 1.00 84.81 85 GLN A C 1
ATOM 615 O O . GLN A 1 85 ? -1.300 -15.337 19.062 1.00 84.81 85 GLN A O 1
ATOM 620 N N . ARG A 1 86 ? -2.506 -13.727 18.061 1.00 86.31 86 ARG A N 1
ATOM 621 C CA . ARG A 1 86 ? -3.695 -13.890 18.915 1.00 86.31 86 ARG A CA 1
ATOM 622 C C . ARG A 1 86 ? -4.307 -15.291 18.847 1.00 86.31 86 ARG A C 1
ATOM 624 O O . ARG A 1 86 ? -4.781 -15.793 19.856 1.00 86.31 86 ARG A O 1
ATOM 631 N N . VAL A 1 87 ? -4.302 -15.931 17.678 1.00 88.00 87 VAL A N 1
ATOM 632 C CA . VAL A 1 87 ? -4.814 -17.305 17.502 1.00 88.00 87 VAL A CA 1
ATOM 633 C C . VAL A 1 87 ? -3.893 -18.353 18.143 1.00 88.00 87 VAL A C 1
ATOM 635 O O . VAL A 1 87 ? -4.353 -19.429 18.526 1.00 88.00 87 VAL A O 1
ATOM 638 N N . ILE A 1 88 ? -2.589 -18.076 18.227 1.00 87.81 88 ILE A N 1
ATOM 639 C CA . ILE A 1 88 ? -1.616 -18.943 18.905 1.00 87.81 88 ILE A CA 1
ATOM 640 C C . ILE A 1 88 ? -1.694 -18.742 20.422 1.00 87.81 88 ILE A C 1
ATOM 642 O O . ILE A 1 88 ? -1.722 -19.726 21.154 1.00 87.81 88 ILE A O 1
ATOM 646 N N . GLU A 1 89 ? -1.771 -17.494 20.886 1.00 85.81 89 GLU A N 1
ATOM 647 C CA . GLU A 1 89 ? -1.907 -17.149 22.308 1.00 85.81 89 GLU A CA 1
ATOM 648 C C . GLU A 1 89 ? -3.236 -17.645 22.884 1.00 85.81 89 GLU A C 1
ATOM 650 O O . GLU A 1 89 ? -3.224 -18.342 23.887 1.00 85.81 89 GLU A O 1
ATOM 655 N N . GLY A 1 90 ? -4.360 -17.428 22.195 1.00 77.88 90 GLY A N 1
ATOM 656 C CA . GLY A 1 90 ? -5.670 -17.935 22.627 1.00 77.88 90 GLY A CA 1
ATOM 657 C C . GLY A 1 90 ? -5.843 -19.456 22.525 1.00 77.88 90 GLY A C 1
ATOM 658 O O . GLY A 1 90 ? -6.892 -19.967 22.894 1.00 77.88 90 GLY A O 1
ATOM 659 N N . ARG A 1 91 ? -4.849 -20.187 21.999 1.00 63.84 91 ARG A N 1
ATOM 660 C CA . ARG A 1 91 ? -4.774 -21.659 22.066 1.00 63.84 91 ARG A CA 1
ATOM 661 C C . ARG A 1 91 ? -3.916 -22.165 23.228 1.00 63.84 91 ARG A C 1
ATOM 663 O O . ARG A 1 91 ? -3.791 -23.377 23.392 1.00 63.84 91 ARG A O 1
ATOM 670 N N . ARG A 1 92 ? -3.250 -21.258 23.945 1.00 57.97 92 ARG A N 1
ATOM 671 C CA . ARG A 1 92 ? -2.320 -21.563 25.036 1.00 57.97 92 ARG A CA 1
ATOM 672 C C . ARG A 1 92 ? -2.960 -21.440 26.425 1.00 57.97 92 ARG A C 1
ATOM 674 O O . ARG A 1 92 ? -2.321 -21.881 27.377 1.00 57.97 92 ARG A O 1
ATOM 681 N N . ASP A 1 93 ? -4.174 -20.896 26.490 1.00 48.25 93 ASP A N 1
ATOM 682 C CA . ASP A 1 93 ? -5.090 -20.895 27.640 1.00 48.25 93 ASP A CA 1
ATOM 683 C C . ASP A 1 93 ? -6.136 -22.013 27.488 1.00 48.25 93 ASP A C 1
ATOM 685 O O . ASP A 1 93 ? -6.519 -22.610 28.520 1.00 48.25 93 ASP A O 1
#

Organism: NCBI:txid1391910